Protein AF-A0A1F8P924-F1 (afdb_monomer_lite)

pLDDT: mean 95.39, std 5.12, range [56.91, 98.25]

Radius of gyration: 16.05 Å; chains: 1; bounding box: 32×19×45 Å

Structure (mmCIF, N/CA/C/O backbone):
data_AF-A0A1F8P924-F1
#
_entry.id   AF-A0A1F8P924-F1
#
loop_
_atom_site.group_PDB
_atom_site.id
_atom_site.type_symbol
_atom_site.label_atom_id
_atom_site.label_alt_id
_atom_site.label_comp_id
_atom_site.label_asym_id
_atom_site.label_entity_id
_atom_site.label_seq_id
_atom_site.pdbx_PDB_ins_code
_atom_site.Cartn_x
_atom_site.Cartn_y
_atom_site.Cartn_z
_atom_site.occupancy
_atom_site.B_iso_or_equiv
_atom_site.auth_seq_id
_atom_site.auth_comp_id
_atom_site.auth_asym_id
_atom_site.auth_atom_id
_atom_site.pdbx_PDB_model_num
ATOM 1 N N . MET A 1 1 ? 2.037 11.355 -7.518 1.00 56.91 1 MET A N 1
ATOM 2 C CA . MET A 1 1 ? 0.905 11.574 -6.585 1.00 56.91 1 MET A CA 1
ATOM 3 C C . MET A 1 1 ? 0.512 10.253 -5.910 1.00 56.91 1 MET A C 1
ATOM 5 O O . MET A 1 1 ? -0.583 9.765 -6.139 1.00 56.91 1 MET A O 1
ATOM 9 N N . ALA A 1 2 ? 1.390 9.656 -5.094 1.00 86.62 2 ALA A N 1
ATOM 10 C CA . ALA A 1 2 ? 1.111 8.386 -4.399 1.00 86.62 2 ALA A CA 1
ATOM 11 C C . ALA A 1 2 ? 0.432 8.607 -3.033 1.00 86.62 2 ALA A C 1
ATOM 13 O O . ALA A 1 2 ? -0.598 8.007 -2.747 1.00 86.62 2 ALA A O 1
ATOM 14 N N . SER A 1 3 ? 0.932 9.565 -2.247 1.00 94.12 3 SER A N 1
ATOM 15 C CA . SER A 1 3 ? 0.413 9.895 -0.913 1.00 94.12 3 SER A CA 1
ATOM 16 C C . SER A 1 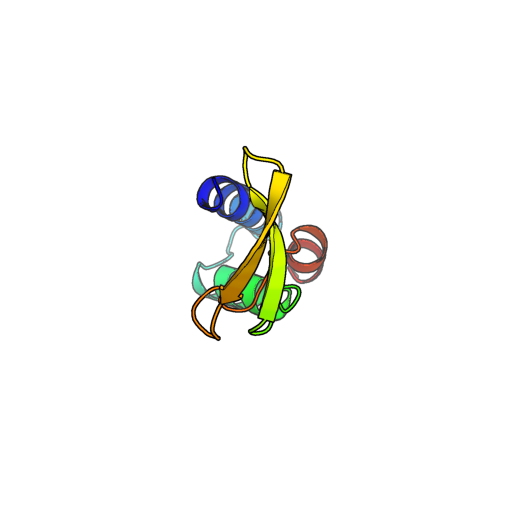3 ? -1.105 10.148 -0.835 1.00 94.12 3 SER A C 1
ATOM 18 O O . SER A 1 3 ? -1.723 9.599 0.074 1.00 94.12 3 SER A O 1
ATOM 20 N N . PRO A 1 4 ? -1.761 10.895 -1.755 1.00 96.19 4 PRO A N 1
ATOM 21 C CA . PRO A 1 4 ? -3.214 11.074 -1.674 1.00 96.19 4 PRO A CA 1
ATOM 22 C C . PRO A 1 4 ? -4.014 9.784 -1.929 1.00 96.19 4 PRO A C 1
ATOM 24 O O . PRO A 1 4 ? -5.110 9.651 -1.393 1.00 96.19 4 PRO A O 1
ATOM 27 N N . HIS A 1 5 ? -3.482 8.819 -2.693 1.00 95.44 5 HIS A N 1
ATOM 28 C CA . HIS A 1 5 ? -4.147 7.524 -2.906 1.00 95.44 5 HIS A CA 1
ATOM 29 C C . HIS A 1 5 ? -4.101 6.656 -1.641 1.00 95.44 5 HIS A C 1
ATOM 31 O O . HIS A 1 5 ? -5.112 6.063 -1.260 1.00 95.44 5 HIS A O 1
ATOM 37 N N . VAL A 1 6 ? -2.955 6.641 -0.950 1.00 96.75 6 VAL A N 1
ATOM 38 C CA . VAL A 1 6 ? -2.807 5.954 0.343 1.00 96.75 6 VAL A CA 1
ATOM 39 C C . VAL A 1 6 ? -3.719 6.599 1.387 1.00 96.75 6 VAL A C 1
ATOM 41 O O . VAL A 1 6 ? -4.515 5.907 2.014 1.00 96.75 6 VAL A O 1
ATOM 44 N N . ALA A 1 7 ? -3.698 7.932 1.502 1.00 97.31 7 ALA A N 1
ATOM 45 C CA . ALA A 1 7 ? -4.553 8.661 2.440 1.00 97.31 7 ALA A CA 1
ATOM 46 C C . ALA A 1 7 ? -6.051 8.404 2.197 1.00 97.31 7 ALA A C 1
ATOM 48 O O . ALA A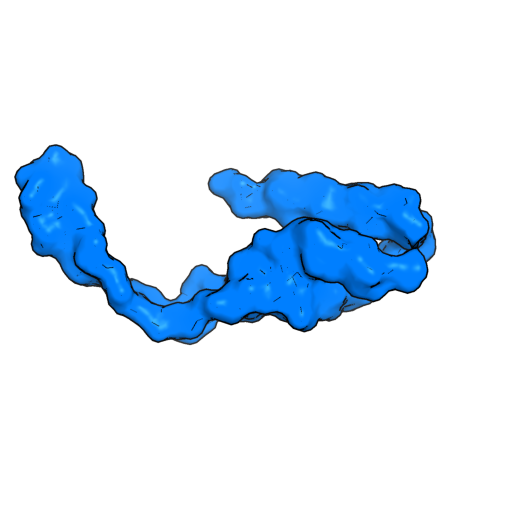 1 7 ? -6.803 8.189 3.146 1.00 97.31 7 ALA A O 1
ATOM 49 N N . GLY A 1 8 ? -6.488 8.374 0.933 1.00 97.56 8 GLY A N 1
ATOM 50 C CA . GLY A 1 8 ? -7.869 8.040 0.581 1.00 97.56 8 GLY A CA 1
ATOM 51 C C . GLY A 1 8 ? -8.263 6.615 0.977 1.00 97.56 8 GLY A C 1
ATOM 52 O O . GLY A 1 8 ? -9.384 6.396 1.433 1.00 97.56 8 GLY A O 1
ATOM 53 N N . THR A 1 9 ? -7.345 5.656 0.858 1.00 97.69 9 THR A N 1
ATOM 54 C CA . THR A 1 9 ? -7.587 4.261 1.259 1.00 97.69 9 THR A CA 1
ATOM 55 C C . THR A 1 9 ? -7.672 4.129 2.775 1.00 97.69 9 THR A C 1
ATOM 57 O O . THR A 1 9 ? -8.652 3.582 3.275 1.00 97.69 9 THR A O 1
ATOM 60 N N . VAL A 1 10 ? -6.739 4.733 3.520 1.00 97.75 10 VAL A N 1
ATOM 61 C CA . VAL A 1 10 ? -6.777 4.759 4.994 1.00 97.75 10 VAL A CA 1
ATOM 62 C C . VAL A 1 10 ? -8.050 5.437 5.503 1.00 97.75 10 VAL A C 1
ATOM 64 O O . VAL A 1 10 ? -8.675 4.943 6.436 1.00 97.75 10 VAL A O 1
ATOM 67 N N . ALA A 1 11 ? -8.512 6.509 4.851 1.00 98.19 11 ALA A N 1
ATOM 68 C CA . ALA A 1 11 ? -9.787 7.138 5.195 1.00 98.19 11 ALA A CA 1
ATOM 69 C C . ALA A 1 11 ? -10.981 6.176 5.036 1.00 98.19 11 ALA A C 1
ATOM 71 O O . ALA A 1 11 ? -11.903 6.198 5.849 1.00 98.19 11 ALA A O 1
ATOM 72 N N . ARG A 1 12 ? -10.969 5.297 4.024 1.00 98.00 12 ARG A N 1
ATOM 73 C CA . ARG A 1 12 ? -11.993 4.249 3.854 1.00 98.00 12 ARG A CA 1
ATOM 74 C C . ARG A 1 12 ? -11.841 3.111 4.862 1.00 98.00 12 ARG A C 1
ATOM 76 O O . ARG A 1 12 ? -12.853 2.609 5.342 1.00 98.00 12 ARG A O 1
ATOM 83 N N . MET A 1 13 ? -10.616 2.737 5.221 1.00 98.25 13 MET A N 1
ATOM 84 C CA . MET A 1 13 ? -10.359 1.751 6.276 1.00 98.25 13 MET A CA 1
ATOM 85 C C . MET A 1 13 ? -10.895 2.253 7.624 1.00 98.25 13 MET A C 1
ATOM 87 O O . MET A 1 13 ? -11.656 1.544 8.276 1.00 98.25 13 MET A O 1
ATOM 91 N N . ALA A 1 14 ? -10.611 3.510 7.980 1.00 98.12 14 ALA A N 1
ATOM 92 C CA . ALA A 1 14 ? -11.141 4.160 9.180 1.00 98.12 14 ALA A CA 1
ATOM 93 C C . ALA A 1 14 ? -12.667 4.356 9.125 1.00 98.12 14 ALA A C 1
ATOM 95 O O . ALA A 1 14 ? -13.342 4.297 10.148 1.00 98.12 14 ALA A O 1
ATOM 96 N N . GLN A 1 15 ? -13.246 4.542 7.932 1.00 98.00 15 GLN A N 1
ATOM 97 C CA . GLN A 1 15 ? -14.703 4.548 7.772 1.00 98.00 15 GLN A CA 1
ATOM 98 C C . GLN A 1 15 ? -15.326 3.188 8.137 1.00 98.00 15 GLN A C 1
ATOM 100 O O . GLN A 1 15 ? -16.423 3.160 8.692 1.00 98.00 15 GLN A O 1
ATOM 105 N N . LYS A 1 16 ? -14.656 2.073 7.817 1.00 97.56 16 LYS A N 1
ATOM 106 C CA . LYS A 1 16 ? -15.129 0.714 8.127 1.00 97.56 16 LYS A CA 1
ATOM 107 C C . LYS A 1 16 ? -14.862 0.326 9.589 1.00 97.56 16 LYS A C 1
ATOM 109 O O . LYS A 1 16 ? -15.741 -0.252 10.219 1.00 97.56 16 LYS A O 1
ATOM 114 N N . LYS A 1 17 ? -13.699 0.699 10.133 1.00 97.88 17 LYS A N 1
ATOM 115 C CA . LYS A 1 17 ? -13.286 0.483 11.528 1.00 97.88 17 LYS A CA 1
ATOM 116 C C . LYS A 1 17 ? -12.915 1.831 12.179 1.00 97.88 17 LYS A C 1
ATOM 118 O O . LYS A 1 17 ? -11.778 2.274 12.038 1.00 97.88 17 LYS A O 1
ATOM 123 N N . PRO A 1 18 ? -13.846 2.514 12.875 1.00 97.44 18 PRO A N 1
ATOM 124 C CA . PRO A 1 18 ? -13.613 3.867 13.405 1.00 97.44 18 PRO A CA 1
ATOM 125 C C . PRO A 1 18 ? -12.530 3.980 14.484 1.00 97.44 18 PRO A C 1
ATOM 127 O O . PRO A 1 18 ? -11.998 5.065 14.703 1.00 97.44 18 PRO A O 1
ATOM 130 N N . ASP A 1 19 ? -12.218 2.881 15.169 1.00 97.19 19 ASP A N 1
ATOM 131 C CA . ASP A 1 19 ? -11.155 2.772 16.172 1.00 97.19 19 ASP A CA 1
ATOM 132 C C . ASP A 1 19 ? -9.815 2.293 15.577 1.00 97.19 19 ASP A C 1
ATOM 134 O O . ASP A 1 19 ? -8.904 1.964 16.332 1.00 97.19 19 ASP A O 1
ATOM 138 N N . LEU A 1 20 ? -9.688 2.250 14.242 1.00 98.06 20 LEU A N 1
ATOM 139 C CA . LEU A 1 20 ? -8.472 1.837 13.540 1.00 98.06 20 LEU A CA 1
ATOM 140 C C . LEU A 1 20 ? -7.287 2.735 13.909 1.00 98.06 20 LEU A C 1
ATOM 142 O O . LEU A 1 20 ? -7.306 3.953 13.711 1.00 98.06 20 LEU A O 1
ATOM 146 N N . THR A 1 21 ? -6.227 2.111 14.399 1.00 98.19 21 THR A N 1
ATOM 147 C CA . THR A 1 21 ? -4.964 2.776 14.712 1.00 98.19 21 THR A CA 1
ATOM 148 C C . THR A 1 21 ? -4.074 2.904 13.478 1.00 98.19 21 THR A C 1
ATOM 150 O O . THR A 1 21 ? -4.210 2.172 12.497 1.00 98.19 21 THR A O 1
ATOM 153 N N . ALA A 1 22 ? -3.108 3.823 13.536 1.00 97.56 22 ALA A N 1
ATOM 154 C CA . ALA A 1 22 ? -2.140 3.997 12.455 1.00 97.56 22 ALA A CA 1
ATOM 155 C C . ALA A 1 22 ? -1.315 2.722 12.198 1.00 97.56 22 ALA A C 1
ATOM 157 O O . ALA A 1 22 ? -1.118 2.362 11.045 1.00 97.56 22 ALA A O 1
ATOM 158 N N . SER A 1 23 ? -0.900 2.014 13.255 1.00 98.12 23 SER A N 1
ATOM 159 C CA . SER A 1 23 ? -0.122 0.775 13.137 1.00 98.12 23 SER A CA 1
ATOM 160 C C . SER A 1 23 ? -0.923 -0.378 12.533 1.00 98.12 23 SER A C 1
ATOM 162 O O . SER A 1 23 ? -0.378 -1.152 11.753 1.00 98.12 23 SER A O 1
ATOM 164 N N . GLU A 1 24 ? -2.214 -0.499 12.864 1.00 98.12 24 GLU A N 1
ATOM 165 C CA . GLU A 1 24 ? -3.089 -1.491 12.221 1.00 98.12 24 GLU A CA 1
ATOM 166 C C . GLU A 1 24 ? -3.289 -1.163 10.741 1.00 98.12 24 GLU A C 1
ATOM 168 O O . GLU A 1 24 ? -3.249 -2.060 9.904 1.00 98.12 24 GLU A O 1
ATOM 173 N N . ALA A 1 25 ? -3.486 0.118 10.410 1.00 97.75 25 ALA A N 1
ATOM 174 C CA . ALA A 1 25 ? -3.616 0.543 9.024 1.00 97.75 25 ALA A CA 1
ATOM 175 C C . ALA A 1 25 ? -2.345 0.230 8.223 1.00 97.75 25 ALA A C 1
ATOM 177 O O . ALA A 1 25 ? -2.445 -0.353 7.152 1.00 97.75 25 ALA A O 1
ATOM 178 N N . GLU A 1 26 ? -1.169 0.576 8.749 1.00 97.69 26 GLU A N 1
ATOM 179 C CA . GLU A 1 26 ? 0.128 0.282 8.130 1.00 97.69 26 GLU A CA 1
ATOM 180 C C . GLU A 1 26 ? 0.324 -1.223 7.922 1.00 97.69 26 GLU A C 1
ATOM 182 O O . GLU A 1 26 ? 0.515 -1.641 6.786 1.00 97.69 26 GLU A O 1
ATOM 187 N N . SER A 1 27 ? 0.127 -2.034 8.967 1.00 98.19 27 SER A N 1
ATOM 188 C CA . SER A 1 27 ? 0.290 -3.495 8.880 1.00 98.19 27 SER A CA 1
ATOM 189 C C . SER A 1 27 ? -0.626 -4.110 7.818 1.00 98.19 27 SER A C 1
ATOM 191 O O . SER A 1 27 ? -0.187 -4.907 7.000 1.00 98.19 27 SER A O 1
ATOM 193 N N . ILE A 1 28 ? -1.899 -3.699 7.768 1.00 98.25 28 ILE A N 1
ATOM 194 C CA . ILE A 1 28 ? -2.840 -4.200 6.755 1.00 98.25 28 ILE A CA 1
ATOM 195 C C . ILE A 1 28 ? -2.413 -3.771 5.349 1.00 98.25 28 ILE A C 1
ATOM 197 O O . ILE A 1 28 ? -2.522 -4.558 4.411 1.00 98.25 28 ILE A O 1
ATOM 201 N N . LEU A 1 29 ? -1.969 -2.526 5.172 1.00 98.00 29 LEU A N 1
ATOM 202 C CA . LEU A 1 29 ? -1.529 -2.032 3.868 1.00 98.00 29 LEU A CA 1
ATOM 203 C C . LEU A 1 29 ? -0.282 -2.766 3.366 1.00 98.00 29 LEU A C 1
ATOM 205 O O . LEU A 1 29 ? -0.197 -3.037 2.172 1.00 98.00 29 LEU A O 1
ATOM 209 N N . GLU A 1 30 ? 0.644 -3.083 4.263 1.00 97.31 30 GLU A N 1
ATOM 210 C CA . GLU A 1 30 ? 1.857 -3.852 3.984 1.00 97.31 30 GLU A CA 1
ATOM 211 C C . GLU A 1 30 ? 1.529 -5.313 3.651 1.00 97.31 30 GLU A C 1
ATOM 213 O O . GLU A 1 30 ? 1.875 -5.786 2.570 1.00 97.31 30 GLU A O 1
ATOM 218 N N . ASP A 1 31 ? 0.747 -5.991 4.494 1.00 97.88 31 ASP A N 1
ATOM 219 C CA . ASP A 1 31 ? 0.377 -7.404 4.318 1.00 97.88 31 ASP A CA 1
ATOM 220 C C . ASP A 1 31 ? -0.472 -7.665 3.062 1.00 97.88 31 ASP A C 1
ATOM 222 O O . ASP A 1 31 ? -0.510 -8.781 2.538 1.00 97.88 31 ASP A O 1
ATOM 226 N N . THR A 1 32 ? -1.200 -6.649 2.589 1.00 97.81 32 THR A N 1
ATOM 227 C CA . THR A 1 32 ? -2.082 -6.751 1.412 1.00 97.81 32 THR A CA 1
ATOM 228 C C . THR A 1 32 ? -1.497 -6.123 0.153 1.00 97.81 32 THR A C 1
ATOM 230 O O . THR A 1 32 ? -2.148 -6.146 -0.897 1.00 97.81 32 THR A O 1
ATOM 233 N N . ALA A 1 33 ? -0.284 -5.572 0.224 1.00 97.56 33 ALA A N 1
ATOM 234 C CA . ALA A 1 33 ? 0.387 -5.020 -0.939 1.00 97.56 33 ALA A CA 1
ATOM 235 C C . ALA A 1 33 ? 0.661 -6.116 -1.979 1.00 97.56 33 ALA A C 1
ATOM 237 O O . ALA A 1 33 ? 0.997 -7.255 -1.663 1.00 97.56 33 ALA A O 1
ATOM 238 N N . ILE A 1 34 ? 0.534 -5.761 -3.257 1.00 97.75 34 ILE A N 1
ATOM 239 C CA . ILE A 1 34 ? 0.971 -6.617 -4.360 1.00 97.75 34 ILE A CA 1
ATOM 240 C C . ILE A 1 34 ? 2.493 -6.464 -4.468 1.00 97.75 34 ILE A C 1
ATOM 242 O O . ILE A 1 34 ? 2.943 -5.369 -4.833 1.00 97.75 34 ILE A O 1
ATOM 246 N N . PRO A 1 35 ? 3.291 -7.519 -4.220 1.00 95.81 35 PRO A N 1
ATOM 247 C CA . PRO A 1 35 ? 4.742 -7.394 -4.191 1.00 95.81 35 PRO A CA 1
ATOM 248 C C . PRO A 1 35 ? 5.303 -6.889 -5.521 1.00 95.81 35 PRO A C 1
ATOM 250 O O . PRO A 1 35 ? 4.901 -7.334 -6.602 1.00 95.81 35 PRO A O 1
ATOM 253 N N . LEU A 1 36 ? 6.259 -5.965 -5.440 1.00 94.44 36 LEU A N 1
ATOM 254 C CA . LEU A 1 36 ? 7.021 -5.492 -6.591 1.00 94.44 36 LEU A CA 1
ATOM 255 C C . LEU A 1 36 ? 8.512 -5.585 -6.288 1.00 94.44 36 LEU A C 1
ATOM 257 O O . LEU A 1 36 ? 9.132 -4.635 -5.809 1.00 94.44 36 LEU A O 1
ATOM 261 N N . ASP A 1 37 ? 9.064 -6.751 -6.601 1.00 94.81 37 ASP A N 1
ATOM 262 C CA . ASP A 1 37 ? 10.470 -7.074 -6.398 1.00 94.81 37 ASP A CA 1
ATOM 263 C C . ASP A 1 37 ? 11.414 -6.156 -7.201 1.00 94.81 37 ASP A C 1
ATOM 265 O O . ASP A 1 37 ? 10.999 -5.522 -8.186 1.00 94.81 37 ASP A O 1
ATOM 269 N N . PRO A 1 38 ? 12.709 -6.098 -6.828 1.00 95.75 38 PRO A N 1
ATOM 270 C CA . PRO A 1 38 ? 13.750 -5.513 -7.665 1.00 95.75 38 PRO A CA 1
ATOM 271 C C . PRO A 1 38 ? 13.648 -6.006 -9.105 1.00 95.75 38 PRO A C 1
ATOM 273 O O . PRO A 1 38 ? 13.482 -7.199 -9.367 1.00 95.75 38 PRO A O 1
ATOM 276 N N . GLY A 1 39 ? 13.780 -5.094 -10.059 1.00 95.38 39 GLY A N 1
ATOM 277 C CA . GLY A 1 39 ? 13.538 -5.451 -11.443 1.00 95.38 39 GLY A CA 1
ATOM 278 C C . GLY A 1 39 ? 14.056 -4.439 -12.438 1.00 95.38 39 GLY A C 1
ATOM 2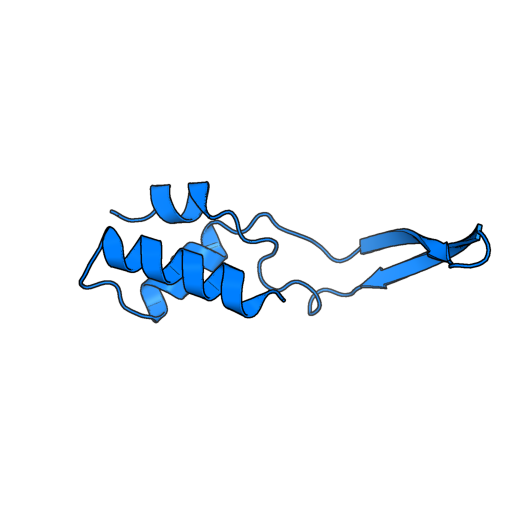79 O O . GLY A 1 39 ? 14.565 -3.375 -12.085 1.00 95.38 39 GLY A O 1
ATOM 280 N N . SER A 1 40 ? 13.902 -4.806 -13.707 1.00 96.00 40 SER A N 1
ATOM 281 C CA . SER A 1 40 ? 14.251 -3.966 -14.844 1.00 96.00 40 SER A CA 1
ATOM 282 C C . SER A 1 40 ? 13.106 -3.905 -15.848 1.00 96.00 40 SER A C 1
ATOM 284 O O . SER A 1 40 ? 12.384 -4.888 -16.081 1.00 96.00 40 SER A O 1
ATOM 286 N N . ARG A 1 41 ? 12.942 -2.747 -16.488 1.00 94.62 41 ARG A N 1
ATOM 287 C CA . ARG A 1 41 ? 12.000 -2.544 -17.592 1.00 94.62 41 ARG A CA 1
ATOM 288 C C . ARG A 1 41 ? 12.645 -1.748 -18.711 1.00 94.62 41 ARG A C 1
ATOM 290 O O . ARG A 1 41 ? 13.309 -0.745 -18.471 1.00 94.62 41 ARG A O 1
ATOM 297 N N . ASN A 1 42 ? 12.390 -2.195 -19.936 1.00 95.31 42 ASN A N 1
ATOM 298 C CA . ASN A 1 42 ? 12.717 -1.434 -21.130 1.00 95.31 42 ASN A CA 1
ATOM 299 C C . ASN A 1 42 ? 11.605 -0.415 -21.366 1.00 95.31 42 ASN A C 1
ATOM 301 O O . ASN A 1 42 ? 10.441 -0.792 -21.510 1.00 95.31 42 ASN A O 1
ATOM 305 N N . MET A 1 43 ? 11.964 0.861 -21.390 1.00 92.44 43 MET A N 1
ATOM 306 C CA . MET A 1 43 ? 11.055 1.967 -21.656 1.00 92.44 43 MET A CA 1
ATOM 307 C C . MET A 1 43 ? 11.552 2.756 -22.859 1.00 92.44 43 MET A C 1
ATOM 309 O O . MET A 1 43 ? 12.751 2.836 -23.116 1.00 92.44 43 MET A O 1
ATOM 313 N N . PHE A 1 44 ? 10.620 3.334 -23.611 1.00 95.44 44 PHE A N 1
ATOM 314 C CA . PHE A 1 44 ? 10.979 4.267 -24.667 1.00 95.44 44 PHE A CA 1
ATOM 315 C C . PHE A 1 44 ? 11.161 5.659 -24.080 1.00 95.44 44 PHE A C 1
ATOM 317 O O . PHE A 1 44 ? 10.297 6.156 -23.357 1.00 95.44 44 PHE A O 1
ATOM 324 N N . THR A 1 45 ? 12.263 6.304 -24.440 1.00 90.44 45 THR A N 1
ATOM 325 C CA . THR A 1 45 ? 12.455 7.727 -24.174 1.00 90.44 45 THR A CA 1
ATOM 326 C C . THR A 1 45 ? 11.523 8.563 -25.056 1.00 90.44 45 THR A C 1
ATOM 328 O O . THR A 1 45 ? 10.907 8.070 -26.011 1.00 90.44 45 THR A O 1
ATOM 331 N N . THR A 1 46 ? 11.473 9.872 -24.806 1.00 93.88 46 THR A N 1
ATOM 332 C CA . THR A 1 46 ? 10.787 10.842 -25.679 1.00 93.88 46 THR A CA 1
ATOM 333 C C . THR A 1 46 ? 11.293 10.819 -27.127 1.00 93.88 46 THR A C 1
ATOM 335 O O . THR A 1 46 ? 10.582 11.259 -28.028 1.00 93.88 46 THR A O 1
ATOM 338 N N . TRP A 1 47 ? 12.476 10.246 -27.373 1.00 94.81 47 TRP A N 1
ATOM 339 C CA . TRP A 1 47 ? 13.092 10.099 -28.692 1.00 94.81 47 TRP A CA 1
ATOM 340 C C . TRP A 1 47 ? 12.887 8.715 -29.320 1.00 94.81 47 TRP A C 1
ATOM 342 O O . TRP A 1 47 ? 13.536 8.401 -30.316 1.00 94.81 47 TRP A O 1
ATOM 352 N N . ARG A 1 48 ? 11.998 7.874 -28.764 1.00 90.00 48 ARG A N 1
ATOM 353 C CA . ARG A 1 48 ? 11.757 6.485 -29.218 1.00 90.00 48 ARG A CA 1
ATOM 354 C C . ARG A 1 48 ? 12.992 5.579 -29.169 1.00 90.00 48 ARG A C 1
ATOM 356 O O . ARG A 1 48 ? 12.994 4.511 -29.777 1.00 90.00 48 ARG A O 1
ATOM 363 N N . THR A 1 49 ? 14.019 5.949 -28.414 1.00 94.81 49 THR A N 1
ATOM 364 C CA . THR A 1 49 ? 15.125 5.040 -28.102 1.00 94.81 49 THR A CA 1
ATOM 365 C C . THR A 1 49 ? 14.730 4.156 -26.924 1.00 94.81 49 THR A C 1
ATOM 367 O O . THR A 1 49 ? 14.078 4.624 -25.992 1.00 94.81 49 THR A O 1
ATOM 370 N N . GLY A 1 50 ? 15.065 2.866 -26.987 1.00 94.12 50 GLY A N 1
ATOM 371 C CA . GLY A 1 50 ? 14.837 1.944 -25.877 1.00 94.12 50 GLY A CA 1
ATOM 372 C C . GLY A 1 50 ? 15.923 2.106 -24.818 1.00 94.12 50 GLY A C 1
ATOM 373 O O . GLY A 1 50 ? 17.106 2.052 -25.147 1.00 94.12 50 GLY A O 1
ATOM 374 N N . GLU A 1 51 ? 15.525 2.283 -23.565 1.00 96.00 51 GLU A N 1
ATOM 375 C CA . GLU A 1 51 ? 16.422 2.372 -22.413 1.00 96.00 51 GLU A CA 1
ATOM 376 C C . GLU A 1 51 ? 15.947 1.428 -21.304 1.00 96.00 51 GLU A C 1
ATOM 378 O O . GLU A 1 51 ? 14.745 1.265 -21.083 1.00 96.00 51 GLU A O 1
ATOM 383 N N . THR A 1 52 ? 16.888 0.779 -20.618 1.00 96.19 52 THR A N 1
ATOM 384 C CA . THR A 1 52 ? 16.587 -0.120 -19.500 1.00 96.19 52 THR A CA 1
ATOM 385 C C . THR A 1 52 ? 16.694 0.638 -18.186 1.00 96.19 52 THR A C 1
ATOM 387 O O . THR A 1 52 ? 17.772 1.089 -17.809 1.00 96.19 52 THR A O 1
ATOM 390 N N . TYR A 1 53 ? 15.586 0.713 -17.457 1.00 93.81 53 TYR A N 1
ATOM 391 C CA . TYR A 1 53 ? 15.547 1.232 -16.095 1.00 93.81 53 TYR A CA 1
ATOM 392 C C . TYR A 1 53 ? 15.509 0.072 -15.114 1.00 93.81 53 TYR A C 1
ATOM 394 O O . TYR A 1 53 ? 14.706 -0.846 -15.282 1.00 93.81 53 TYR A O 1
ATOM 402 N N . THR A 1 54 ? 16.354 0.139 -14.090 1.00 95.56 54 THR A N 1
ATOM 403 C CA . THR A 1 54 ? 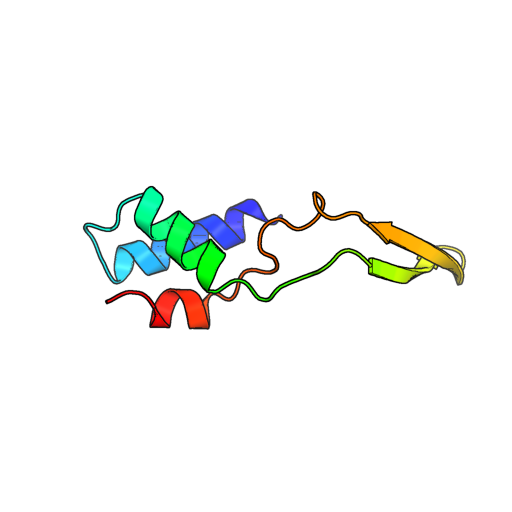16.468 -0.878 -13.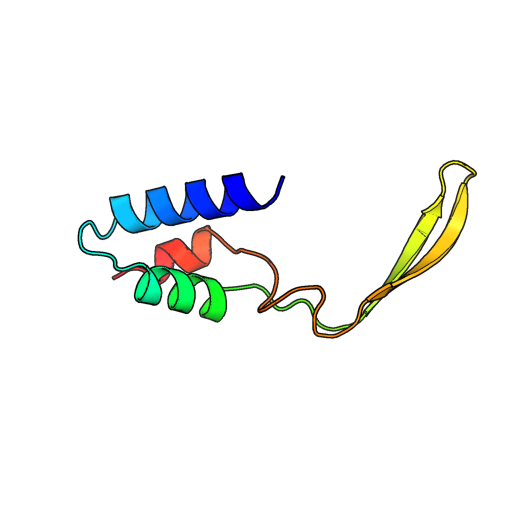041 1.00 95.56 54 THR A 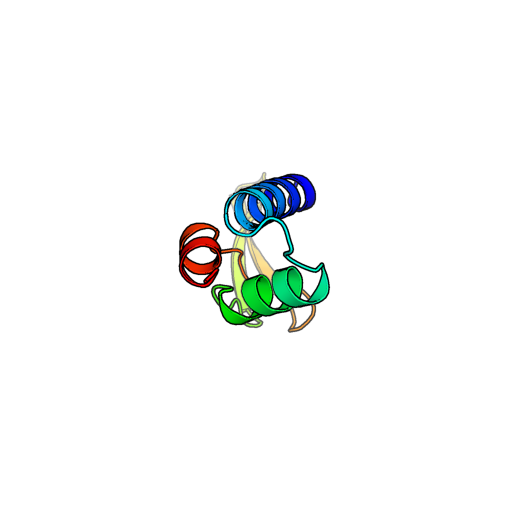CA 1
ATOM 404 C C . THR A 1 54 ? 16.247 -0.236 -11.681 1.00 95.56 54 THR A C 1
ATOM 406 O O . THR A 1 54 ? 16.704 0.883 -11.446 1.00 95.56 54 THR A O 1
ATOM 409 N N . TRP A 1 55 ? 15.576 -0.943 -10.778 1.00 95.31 55 TRP A N 1
ATOM 410 C CA . TRP A 1 55 ? 15.387 -0.527 -9.391 1.00 95.31 55 TRP A CA 1
ATOM 411 C C . TRP A 1 55 ? 15.787 -1.640 -8.418 1.00 95.31 55 TRP A C 1
ATOM 413 O O . TRP A 1 55 ? 15.713 -2.827 -8.736 1.00 95.31 55 TRP A O 1
ATOM 423 N N . GLY A 1 56 ? 16.252 -1.233 -7.234 1.00 94.00 56 GLY A N 1
ATOM 424 C CA . GLY A 1 56 ? 16.636 -2.135 -6.145 1.00 94.00 56 GLY A CA 1
ATOM 425 C C . GLY A 1 56 ? 15.497 -2.392 -5.155 1.00 94.00 56 GLY A C 1
ATOM 426 O O . GLY A 1 56 ? 14.393 -1.881 -5.322 1.00 94.00 56 GLY A O 1
ATOM 427 N N . ALA A 1 57 ? 15.793 -3.137 -4.086 1.00 90.31 57 ALA A N 1
ATOM 428 C CA . ALA A 1 57 ? 14.800 -3.563 -3.088 1.00 90.31 57 ALA A CA 1
ATOM 429 C C . ALA A 1 57 ? 14.143 -2.403 -2.324 1.00 90.31 57 ALA A C 1
ATOM 431 O O . ALA A 1 57 ? 12.987 -2.491 -1.943 1.00 90.31 57 ALA A O 1
ATOM 432 N N . ASN A 1 58 ? 14.840 -1.276 -2.171 1.00 91.00 58 ASN A N 1
ATOM 433 C CA . ASN A 1 58 ? 14.332 -0.121 -1.424 1.00 91.00 58 ASN A CA 1
ATOM 434 C C . ASN A 1 58 ? 13.515 0.861 -2.285 1.00 91.00 58 ASN A C 1
ATOM 436 O O . ASN A 1 58 ? 13.319 2.006 -1.886 1.00 91.00 58 ASN A O 1
ATOM 440 N N . ALA A 1 59 ? 13.102 0.469 -3.493 1.00 93.56 59 ALA A N 1
ATOM 441 C CA . ALA A 1 59 ? 12.374 1.357 -4.400 1.00 93.56 59 ALA A CA 1
ATOM 442 C C . ALA A 1 59 ? 10.846 1.268 -4.256 1.00 93.56 59 ALA A C 1
ATOM 444 O O . ALA A 1 59 ? 10.147 2.177 -4.704 1.00 93.56 59 ALA A O 1
ATOM 445 N N . THR A 1 60 ? 10.334 0.180 -3.678 1.00 93.88 60 THR A N 1
ATOM 446 C CA . THR A 1 60 ? 8.918 -0.206 -3.785 1.00 93.88 60 THR A CA 1
ATOM 447 C C . THR A 1 60 ? 8.241 -0.485 -2.443 1.00 93.88 60 THR A C 1
ATOM 449 O O . THR A 1 60 ? 7.022 -0.624 -2.423 1.00 93.88 60 THR A O 1
ATOM 452 N N . GLY A 1 61 ? 8.988 -0.496 -1.330 1.00 93.06 61 GLY A N 1
ATOM 453 C CA . GLY A 1 61 ? 8.456 -0.909 -0.026 1.00 93.06 61 GLY A CA 1
ATOM 454 C C . GLY A 1 61 ? 7.918 -2.341 -0.091 1.00 93.06 61 GLY A C 1
ATOM 455 O O . GLY A 1 61 ? 8.469 -3.162 -0.818 1.00 93.06 61 GLY A O 1
ATOM 456 N N . GLU A 1 62 ? 6.802 -2.603 0.587 1.00 95.31 62 GLU A N 1
ATOM 457 C CA . GLU A 1 62 ? 6.091 -3.892 0.509 1.00 95.31 62 GLU A CA 1
ATOM 458 C C . GLU A 1 62 ? 5.341 -4.098 -0.825 1.00 95.31 62 GLU A C 1
ATOM 460 O O . GLU A 1 62 ? 4.849 -5.184 -1.124 1.00 95.31 62 GLU A O 1
ATOM 465 N N . GLY A 1 63 ? 5.302 -3.075 -1.688 1.00 95.31 63 GLY A N 1
ATOM 466 C CA . GLY A 1 63 ? 4.811 -3.182 -3.057 1.00 95.31 63 GLY A CA 1
ATOM 467 C C . GLY A 1 63 ? 3.711 -2.184 -3.405 1.00 95.31 63 GLY A C 1
ATOM 468 O O . GLY A 1 63 ? 3.685 -1.036 -2.959 1.00 95.31 63 GLY A O 1
ATOM 469 N N . LEU A 1 64 ? 2.819 -2.603 -4.300 1.00 95.38 64 LEU A N 1
ATOM 470 C CA . LEU A 1 64 ? 1.732 -1.776 -4.810 1.00 95.38 64 LEU A CA 1
ATOM 471 C C . LEU A 1 64 ? 0.489 -1.921 -3.933 1.00 95.38 64 LEU A C 1
ATOM 473 O O . LEU A 1 64 ? 0.000 -3.022 -3.707 1.00 95.38 64 LEU A O 1
ATOM 477 N N . LEU A 1 65 ? -0.067 -0.785 -3.521 1.00 96.62 65 LEU A N 1
ATOM 478 C CA . LEU A 1 65 ? -1.324 -0.710 -2.783 1.00 96.62 65 LEU A CA 1
ATOM 479 C C . LEU A 1 65 ? -2.475 -1.426 -3.517 1.00 96.62 65 LEU A C 1
ATOM 481 O O . LEU A 1 65 ? -2.875 -0.990 -4.600 1.00 96.62 65 LEU A O 1
ATOM 485 N N . ASP A 1 66 ? -3.082 -2.422 -2.868 1.00 97.50 66 ASP A N 1
ATOM 486 C CA . ASP A 1 66 ? -4.378 -2.989 -3.249 1.00 97.50 66 ASP A CA 1
ATOM 487 C C . ASP A 1 66 ? -5.463 -2.554 -2.254 1.00 97.50 66 ASP A C 1
ATOM 489 O O . ASP A 1 66 ? -5.679 -3.152 -1.199 1.00 97.50 66 ASP A O 1
ATOM 493 N N . ALA A 1 67 ? -6.184 -1.490 -2.612 1.00 97.06 67 ALA A N 1
ATOM 494 C CA . ALA A 1 67 ? -7.228 -0.933 -1.759 1.00 97.06 67 ALA A CA 1
ATOM 495 C C . ALA A 1 67 ? -8.396 -1.903 -1.507 1.00 97.06 67 ALA A C 1
ATOM 497 O O . ALA A 1 67 ? -9.040 -1.816 -0.460 1.00 97.06 67 ALA A O 1
ATOM 498 N N . ALA A 1 68 ? -8.698 -2.807 -2.445 1.00 97.75 68 ALA A N 1
ATOM 499 C CA . ALA A 1 68 ? -9.799 -3.753 -2.284 1.00 97.75 68 ALA A CA 1
ATOM 500 C C . ALA A 1 68 ? -9.428 -4.839 -1.272 1.00 97.75 68 ALA A C 1
ATOM 502 O O . ALA A 1 68 ? -10.204 -5.110 -0.353 1.00 97.75 68 ALA A O 1
ATOM 503 N N . THR A 1 69 ? -8.226 -5.400 -1.404 1.00 97.94 69 THR A N 1
ATOM 504 C CA . THR A 1 69 ? -7.712 -6.415 -0.478 1.00 97.94 69 THR A CA 1
ATOM 505 C C . THR A 1 69 ? -7.495 -5.827 0.919 1.00 97.94 69 THR A C 1
ATOM 507 O O . THR A 1 69 ? -7.951 -6.418 1.897 1.00 97.94 69 THR A O 1
ATOM 510 N N . ALA A 1 70 ? -6.952 -4.609 1.029 1.00 97.62 70 ALA A N 1
ATOM 511 C CA . ALA A 1 70 ? -6.824 -3.902 2.308 1.00 97.62 70 ALA A CA 1
ATOM 512 C C . ALA A 1 70 ? -8.180 -3.694 3.009 1.00 97.62 70 ALA A C 1
ATOM 514 O O . ALA A 1 70 ? -8.328 -3.971 4.198 1.00 97.62 70 ALA A O 1
ATOM 515 N N . LEU A 1 71 ? -9.211 -3.247 2.281 1.00 97.69 71 LEU A N 1
ATOM 516 C CA . LEU A 1 71 ? -10.556 -3.065 2.847 1.00 97.69 71 LEU A CA 1
ATOM 517 C C . LEU A 1 71 ? -11.238 -4.388 3.213 1.00 97.69 71 LEU A C 1
ATOM 519 O O . LEU A 1 71 ? -12.064 -4.408 4.130 1.00 97.69 71 LEU A O 1
ATOM 523 N N . ALA A 1 72 ? -10.928 -5.478 2.510 1.00 98.12 72 ALA A N 1
ATOM 524 C CA . ALA A 1 72 ? -11.410 -6.814 2.844 1.00 98.12 72 ALA A CA 1
ATOM 525 C C . ALA A 1 72 ? -10.753 -7.362 4.122 1.00 98.12 72 ALA A C 1
ATOM 527 O O . ALA A 1 72 ? -11.426 -8.049 4.885 1.00 98.12 72 ALA A O 1
ATOM 528 N N . ALA A 1 73 ? -9.489 -7.011 4.378 1.00 97.62 73 ALA A N 1
ATOM 529 C CA . ALA A 1 73 ? -8.736 -7.411 5.567 1.00 97.62 73 ALA A CA 1
ATOM 530 C C . ALA A 1 73 ? -9.140 -6.659 6.851 1.00 97.62 73 ALA A C 1
ATOM 532 O O . ALA A 1 73 ? -8.848 -7.121 7.951 1.00 97.62 73 ALA A O 1
ATOM 533 N N . ILE A 1 74 ? -9.839 -5.524 6.733 1.00 96.56 74 ILE A N 1
ATOM 534 C CA . ILE A 1 74 ? -10.424 -4.831 7.890 1.00 96.56 74 ILE A CA 1
ATOM 535 C C . ILE A 1 74 ? -11.548 -5.697 8.501 1.00 96.56 74 ILE A C 1
ATOM 537 O O . ILE A 1 74 ? -12.465 -6.053 7.749 1.00 96.56 74 ILE A O 1
ATOM 541 N N . PRO A 1 75 ? -11.516 -5.995 9.817 1.00 87.81 75 PRO A N 1
ATOM 542 C CA . PRO A 1 75 ? -12.549 -6.769 10.515 1.00 87.81 75 PRO A CA 1
ATOM 543 C C . PRO A 1 75 ? -13.966 -6.184 10.440 1.00 87.81 75 PRO A C 1
ATOM 545 O O . PRO A 1 75 ? -14.109 -4.953 10.250 1.00 87.81 75 PRO A O 1
#

Foldseek 3Di:
DVVVVLVVLVVVLCVVPVPDDPVNLVVLQLVQADADAWDWDWDADPVRDTDIDTDHRPPARSHHGDSVSSSVPRD

Secondary structure (DSSP, 8-state):
--HHHHHHHHHHHHHH-TT--HHHHHHHHHHTSB---SEEEEEE-TTS-EEEEEE-GGGSTT-B--HHHHHHH--

Sequence (75 aa):
MASPHVAGTVARMAQKKPDLTASEAESILEDTAIPLDPGSRNMFTTWRTGETYTWGANATGEGLLDAATALAAIP